Protein AF-A0A935T7J0-F1 (afdb_monomer_lite)

Secondary structure (DSSP, 8-state):
-----EEESGGGTTHHHHHHHTT--HHHHHHHHT--GGGGGSTT-EEEHHHHHHHHHHHHHHHHHHHHHHHHHHHHHHHHHHHHHHHHHHHH----HHHHHHHTT-SSHHHHHHHHHHHHSS-HHHHHTT-

Organism: NCBI:txid2954384

Radius of gyration: 25.3 Å; chains: 1; bounding box: 66×33×47 Å

Structure (mmCIF, N/CA/C/O backbone):
data_AF-A0A935T7J0-F1
#
_entry.id   AF-A0A935T7J0-F1
#
loop_
_atom_site.group_PDB
_atom_site.id
_atom_site.type_symbol
_atom_site.label_atom_id
_atom_site.label_alt_id
_atom_site.label_comp_id
_atom_site.label_asym_id
_atom_site.label_entity_id
_atom_site.label_seq_id
_atom_site.pdbx_PDB_ins_code
_atom_site.Cartn_x
_atom_site.Cartn_y
_atom_site.Cartn_z
_atom_site.occupancy
_atom_site.B_iso_or_equiv
_atom_site.auth_seq_id
_atom_site.auth_comp_id
_atom_site.auth_asym_id
_atom_site.auth_atom_id
_atom_site.pdbx_PDB_model_num
ATOM 1 N N . MET A 1 1 ? -30.021 12.434 15.439 1.00 45.81 1 MET A N 1
ATOM 2 C CA . MET A 1 1 ? -31.262 11.657 15.623 1.00 45.81 1 MET A CA 1
ATOM 3 C C . MET A 1 1 ? -30.853 10.198 15.688 1.00 45.81 1 MET A C 1
ATOM 5 O O . MET A 1 1 ? -30.415 9.662 14.680 1.00 45.81 1 MET A O 1
ATOM 9 N N . SER A 1 2 ? -30.832 9.629 16.892 1.00 53.25 2 SER A N 1
ATOM 10 C CA . SER A 1 2 ? -30.454 8.235 17.129 1.00 53.25 2 SER A CA 1
ATOM 11 C C . SER A 1 2 ? -31.446 7.307 16.451 1.00 53.25 2 SER A C 1
ATOM 13 O O . SER A 1 2 ? -32.641 7.454 16.688 1.00 53.25 2 SER A O 1
ATOM 15 N N . LEU A 1 3 ? -30.986 6.385 15.603 1.00 53.34 3 LEU A N 1
ATOM 16 C CA . LEU A 1 3 ? -31.856 5.337 15.070 1.00 53.34 3 LEU A CA 1
ATOM 17 C C . LEU A 1 3 ? -32.119 4.338 16.210 1.00 53.34 3 LEU A C 1
ATOM 19 O O . LEU A 1 3 ? -31.172 3.686 16.655 1.00 53.34 3 LEU A O 1
ATOM 23 N N . PRO A 1 4 ? -33.354 4.216 16.728 1.00 64.19 4 PRO A N 1
ATOM 24 C CA . PRO A 1 4 ? -33.648 3.225 17.749 1.00 64.19 4 PRO A CA 1
ATOM 25 C C . PRO A 1 4 ? -33.625 1.831 17.114 1.00 64.19 4 PRO A C 1
ATOM 27 O O . PRO A 1 4 ? -34.277 1.588 16.100 1.00 64.19 4 PRO A O 1
ATOM 30 N N . GLY A 1 5 ? -32.874 0.903 17.704 1.00 85.06 5 GLY A N 1
ATOM 31 C CA . GLY A 1 5 ? -32.871 -0.487 17.261 1.00 85.06 5 GLY A CA 1
ATOM 32 C C . GLY A 1 5 ? -31.567 -1.218 17.540 1.00 85.06 5 GLY A C 1
ATOM 33 O O . GLY A 1 5 ? -30.496 -0.619 17.652 1.00 85.06 5 GLY A O 1
ATOM 34 N N . ASN A 1 6 ? -31.671 -2.542 17.623 1.00 90.44 6 ASN A N 1
ATOM 35 C CA . ASN A 1 6 ? -30.520 -3.422 17.746 1.00 90.44 6 ASN A CA 1
ATOM 36 C C . ASN A 1 6 ? -30.427 -4.353 16.537 1.00 90.44 6 ASN A C 1
ATOM 38 O O . ASN A 1 6 ? -31.443 -4.882 16.078 1.00 90.44 6 ASN A O 1
ATOM 42 N N . VAL A 1 7 ? -29.205 -4.602 16.080 1.00 90.56 7 VAL A N 1
ATOM 43 C CA . VAL A 1 7 ? -28.883 -5.529 14.992 1.00 90.56 7 VAL A CA 1
ATOM 44 C C . VAL A 1 7 ? -28.287 -6.796 15.595 1.00 90.56 7 VAL A C 1
ATOM 46 O O . VAL A 1 7 ? -27.510 -6.732 16.547 1.00 90.56 7 VAL A O 1
ATOM 49 N N . ARG A 1 8 ? -28.672 -7.957 15.063 1.00 93.06 8 ARG A N 1
ATOM 50 C CA . ARG A 1 8 ? -28.059 -9.242 15.419 1.00 93.06 8 ARG A CA 1
ATOM 51 C C . ARG A 1 8 ? -26.610 -9.274 14.929 1.00 93.06 8 ARG A C 1
ATOM 53 O O . ARG A 1 8 ? -26.327 -8.742 13.861 1.00 93.06 8 ARG A O 1
ATOM 60 N N . ILE A 1 9 ? -25.708 -9.902 15.673 1.00 90.06 9 ILE A N 1
ATOM 61 C CA . ILE A 1 9 ? -24.288 -9.940 15.311 1.00 90.06 9 ILE A CA 1
ATOM 62 C C . ILE A 1 9 ? -23.991 -10.867 14.139 1.00 90.06 9 ILE A C 1
ATOM 64 O O . ILE A 1 9 ? -23.073 -10.568 13.388 1.00 90.06 9 ILE A O 1
ATOM 68 N N . GLY A 1 10 ? -24.752 -11.946 13.936 1.00 88.38 10 GLY A N 1
ATOM 69 C CA . GLY A 1 10 ? -24.496 -12.936 12.879 1.00 88.38 10 GLY A CA 1
ATOM 70 C C . GLY A 1 10 ? -24.069 -12.343 11.520 1.00 88.38 10 GLY A C 1
ATOM 71 O O . GLY A 1 10 ? -23.021 -12.731 11.012 1.00 88.38 10 GLY A O 1
ATOM 72 N N . PRO A 1 11 ? -24.793 -11.354 10.958 1.00 86.62 11 PRO A N 1
ATOM 73 C CA . PRO A 1 11 ? -24.411 -10.671 9.715 1.00 86.62 11 PRO A CA 1
ATOM 74 C C . PRO A 1 11 ? -23.073 -9.909 9.730 1.00 86.62 11 PRO A C 1
ATOM 76 O O . PRO A 1 11 ? -22.520 -9.639 8.670 1.00 86.62 11 PRO A O 1
ATOM 79 N N . ILE A 1 12 ? -22.561 -9.529 10.902 1.00 85.75 12 ILE A N 1
ATOM 80 C CA . ILE A 1 12 ? -21.334 -8.736 11.085 1.00 85.75 12 ILE A CA 1
ATOM 81 C C . ILE A 1 12 ? -20.231 -9.486 11.849 1.00 85.75 12 ILE A C 1
ATOM 83 O O . ILE A 1 12 ? -19.219 -8.886 12.206 1.00 85.75 12 ILE A O 1
ATOM 87 N N . LEU A 1 13 ? -20.385 -10.793 12.082 1.00 87.50 13 LEU A N 1
ATOM 88 C CA . LEU A 1 13 ? -19.455 -11.607 12.876 1.00 87.50 13 LEU A CA 1
ATOM 89 C C . LEU A 1 13 ? -18.015 -11.590 12.323 1.00 87.50 13 LEU A C 1
ATOM 91 O O . LEU A 1 13 ? -17.055 -11.706 13.076 1.00 87.50 13 LEU A O 1
ATOM 95 N N . ALA A 1 14 ? -17.862 -11.390 11.011 1.00 84.19 14 ALA A N 1
ATOM 96 C CA . ALA A 1 14 ? -16.566 -11.331 10.337 1.00 84.19 14 ALA A CA 1
ATOM 97 C C . ALA A 1 14 ? -15.794 -10.014 10.562 1.00 84.19 14 ALA A C 1
ATOM 99 O O . ALA A 1 14 ? -14.594 -9.959 10.298 1.00 84.19 14 ALA A O 1
ATOM 100 N N . ILE A 1 15 ? -16.441 -8.948 11.055 1.00 84.81 15 ILE A N 1
ATOM 101 C CA . ILE A 1 15 ? -15.810 -7.626 11.206 1.00 84.81 15 ILE A CA 1
ATOM 102 C C . ILE A 1 15 ? -14.512 -7.655 12.037 1.00 84.81 15 ILE A C 1
ATOM 104 O O . ILE A 1 15 ? -13.540 -7.047 11.592 1.00 84.81 15 ILE A O 1
ATOM 108 N N . PRO A 1 16 ? -14.416 -8.332 13.199 1.00 85.75 16 PRO A N 1
ATOM 109 C CA . PRO A 1 16 ? -13.146 -8.409 13.926 1.00 85.75 16 PRO A CA 1
ATOM 110 C C . PRO A 1 16 ? -11.988 -9.026 13.120 1.00 85.75 16 PRO A C 1
ATOM 112 O O . PRO A 1 16 ? -10.853 -8.553 13.229 1.00 85.75 16 PRO A O 1
ATOM 115 N N . ALA A 1 17 ? -12.252 -10.032 12.283 1.00 81.94 17 ALA A N 1
ATOM 116 C CA . ALA A 1 17 ? -11.234 -10.601 11.399 1.00 81.94 17 ALA A CA 1
ATOM 117 C C . ALA A 1 17 ? -10.818 -9.591 10.319 1.00 81.94 17 ALA A C 1
ATOM 119 O O . ALA A 1 17 ? -9.634 -9.290 10.192 1.00 81.94 17 ALA A O 1
ATOM 120 N N . LEU A 1 18 ? -11.788 -8.962 9.648 1.00 80.19 18 LEU A N 1
ATOM 121 C CA . LEU A 1 18 ? -11.538 -7.949 8.614 1.00 80.19 18 LEU A CA 1
ATOM 122 C C . LEU A 1 18 ? -10.781 -6.727 9.152 1.00 80.19 18 LEU A C 1
ATOM 124 O O . LEU A 1 18 ? -9.885 -6.200 8.490 1.00 80.19 18 LEU A O 1
ATOM 128 N N . LEU A 1 19 ? -11.096 -6.295 10.377 1.00 81.75 19 LEU A N 1
ATOM 129 C CA . LEU A 1 19 ? -10.343 -5.265 11.088 1.00 81.75 19 LEU A CA 1
ATOM 130 C C . LEU A 1 19 ? -8.888 -5.703 11.266 1.00 81.75 19 LEU A C 1
ATOM 132 O O . LEU A 1 19 ? -7.995 -4.929 10.936 1.00 81.75 19 LEU A O 1
ATOM 136 N N . SER A 1 20 ? -8.648 -6.936 11.717 1.00 83.44 20 SER A N 1
ATOM 137 C CA . SER A 1 20 ? -7.300 -7.473 11.949 1.00 83.44 20 SER A CA 1
ATOM 138 C C . SER A 1 20 ? -6.491 -7.653 10.663 1.00 83.44 20 SER A C 1
ATOM 140 O O . SER A 1 20 ? -5.312 -7.311 10.645 1.00 83.44 20 SER A O 1
ATOM 142 N N . GLU A 1 21 ? -7.108 -8.129 9.581 1.00 76.88 21 GLU A N 1
ATOM 143 C CA . GLU A 1 21 ? -6.496 -8.234 8.245 1.00 76.88 21 GLU A CA 1
ATOM 144 C C . GLU A 1 21 ? -6.139 -6.856 7.693 1.00 76.88 21 GLU A C 1
ATOM 146 O O . GLU A 1 21 ? -5.032 -6.610 7.221 1.00 76.88 21 GLU A O 1
ATOM 151 N N . SER A 1 22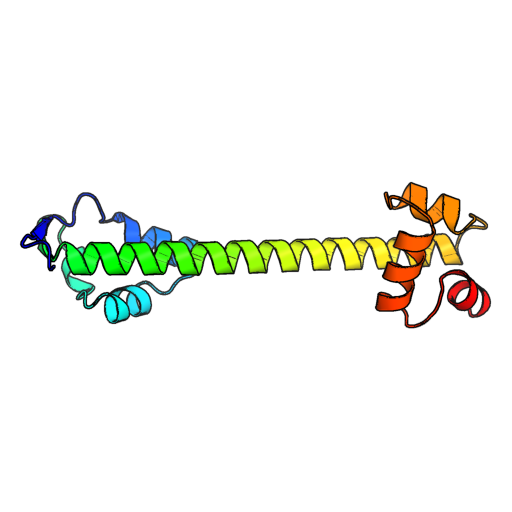 ? -7.040 -5.899 7.897 1.00 69.25 22 SER A N 1
ATOM 152 C CA . SER A 1 22 ? -6.792 -4.486 7.645 1.00 69.25 22 SER A CA 1
ATOM 153 C C . SER A 1 22 ? -5.903 -3.863 8.721 1.00 69.25 22 SER A C 1
ATOM 155 O O . SER A 1 22 ? -5.876 -2.641 8.817 1.00 69.25 22 SER A O 1
ATOM 157 N N . GLY A 1 23 ? -5.245 -4.662 9.577 1.00 76.62 23 GLY A N 1
ATOM 158 C CA . GLY A 1 23 ? -4.359 -4.360 10.711 1.00 76.62 23 GLY A CA 1
ATOM 159 C C . GLY A 1 23 ? -4.876 -3.363 11.762 1.00 76.62 23 GLY A C 1
ATOM 160 O O . GLY A 1 23 ? -4.104 -2.695 12.465 1.00 76.62 23 GLY A O 1
ATOM 161 N N . VAL A 1 24 ? -6.173 -3.110 11.782 1.00 82.62 24 VAL A N 1
ATOM 162 C CA . VAL A 1 24 ? -6.869 -2.349 12.814 1.00 82.62 24 VAL A CA 1
ATOM 163 C C . VAL A 1 24 ? -7.070 -3.281 13.997 1.00 82.62 24 VAL A C 1
ATOM 165 O O . VAL A 1 24 ? -7.605 -4.366 13.835 1.00 82.62 24 VAL A O 1
ATOM 168 N N . SER A 1 25 ? -6.669 -2.871 15.201 1.00 87.44 25 SER A N 1
ATOM 169 C CA . SER A 1 25 ? -6.978 -3.666 16.394 1.00 87.44 25 SER A CA 1
ATOM 170 C C . SER A 1 25 ? -8.499 -3.700 16.598 1.00 87.44 25 SER A C 1
ATOM 172 O O . SER A 1 25 ? -9.089 -2.629 16.800 1.00 87.44 25 SER A O 1
ATOM 174 N N . PRO A 1 26 ? -9.132 -4.889 16.602 1.00 87.56 26 PRO A N 1
ATOM 175 C CA . PRO A 1 26 ? -10.565 -5.007 16.850 1.00 87.56 26 PRO A CA 1
ATOM 176 C C . PRO A 1 26 ? -10.949 -4.449 18.215 1.00 87.56 26 PRO A C 1
ATOM 178 O O . PRO A 1 26 ? -11.911 -3.700 18.321 1.00 87.56 26 PRO A O 1
ATOM 181 N N . GLN A 1 27 ? -10.135 -4.704 19.245 1.00 89.38 27 GLN A N 1
ATOM 182 C CA . GLN A 1 27 ? -10.360 -4.199 20.602 1.00 89.38 27 GLN A CA 1
ATOM 183 C C . GLN A 1 27 ? -10.431 -2.668 20.631 1.00 89.38 27 GLN A C 1
ATOM 185 O O . GLN A 1 27 ? -11.316 -2.100 21.267 1.00 89.38 27 GLN A O 1
ATOM 190 N N . ARG A 1 28 ? -9.536 -1.983 19.905 1.00 87.75 28 ARG A N 1
ATOM 191 C CA . ARG A 1 28 ? -9.567 -0.516 19.802 1.00 87.75 28 ARG A CA 1
ATOM 192 C C . ARG A 1 28 ? -10.779 -0.012 19.025 1.00 87.75 28 ARG A C 1
ATOM 194 O O . ARG A 1 28 ? -11.373 0.983 19.433 1.00 87.75 28 ARG A O 1
ATOM 201 N N . ALA A 1 29 ? -11.142 -0.677 17.931 1.00 87.62 29 ALA A N 1
ATOM 202 C CA . ALA A 1 29 ? -12.305 -0.301 17.131 1.00 87.62 29 ALA A CA 1
ATOM 203 C C . ALA A 1 29 ? -13.616 -0.482 17.916 1.00 87.62 29 ALA A C 1
ATOM 205 O O . ALA A 1 29 ? -14.461 0.410 17.913 1.00 87.62 29 ALA A O 1
ATOM 206 N N . PHE A 1 30 ? -13.750 -1.582 18.659 1.00 91.62 30 PHE A N 1
ATOM 207 C CA . PHE A 1 30 ? -14.889 -1.846 19.534 1.00 91.62 30 PHE A CA 1
ATOM 208 C C . PHE A 1 30 ? -14.987 -0.839 20.681 1.00 91.62 30 PHE A C 1
ATOM 210 O O . PHE A 1 30 ? -16.053 -0.262 20.882 1.00 91.62 30 PHE A O 1
ATOM 217 N N . ALA A 1 31 ? -13.875 -0.530 21.358 1.00 89.81 31 ALA A N 1
ATOM 218 C CA . ALA A 1 31 ? -13.849 0.488 22.409 1.00 89.81 31 ALA A CA 1
ATOM 219 C C . ALA A 1 31 ? -14.293 1.872 21.896 1.00 89.81 31 ALA A C 1
ATOM 221 O O . ALA A 1 31 ? -15.073 2.554 22.553 1.00 89.81 31 ALA A O 1
ATOM 222 N N . GLN A 1 32 ? -13.854 2.270 20.697 1.00 87.31 32 GLN A N 1
ATOM 223 C CA . GLN A 1 32 ? -14.268 3.530 20.064 1.00 87.31 32 GLN A CA 1
ATOM 224 C C . GLN A 1 32 ? -15.729 3.522 19.594 1.00 87.31 32 GLN A C 1
ATOM 226 O O . GLN A 1 32 ? -16.386 4.562 19.594 1.00 87.31 32 GLN A O 1
ATOM 231 N N . ALA A 1 33 ? -16.250 2.361 19.195 1.00 88.56 33 ALA A N 1
ATOM 232 C CA . ALA A 1 33 ? -17.648 2.196 18.814 1.00 88.56 33 ALA A CA 1
ATOM 233 C C . ALA A 1 33 ? -18.596 2.086 20.027 1.00 88.56 33 ALA A C 1
ATOM 235 O O . ALA A 1 33 ? -19.812 2.254 19.866 1.00 88.56 33 ALA A O 1
ATOM 236 N N . GLY A 1 34 ? -18.053 1.844 21.227 1.00 90.56 34 GLY A N 1
ATOM 237 C CA . GLY A 1 34 ? -18.816 1.541 22.438 1.00 90.56 34 GLY A CA 1
ATOM 238 C C . GLY A 1 34 ? -19.437 0.143 22.396 1.00 90.56 34 GLY A C 1
ATOM 239 O O . GLY A 1 34 ? -20.565 -0.036 22.844 1.00 90.56 34 GLY A O 1
ATOM 240 N N . ILE A 1 35 ? -18.742 -0.822 21.789 1.00 91.50 35 ILE A N 1
ATOM 241 C CA . ILE A 1 35 ? -19.185 -2.213 21.660 1.00 91.50 35 ILE A CA 1
ATOM 242 C C . ILE A 1 35 ? -18.359 -3.081 22.606 1.00 91.50 35 ILE A C 1
ATOM 244 O O . ILE A 1 35 ? -17.132 -3.013 22.589 1.00 91.50 35 ILE A O 1
ATOM 248 N N . ASP A 1 36 ? -19.023 -3.915 23.405 1.00 92.00 36 ASP A N 1
ATOM 249 C CA . ASP A 1 36 ? -18.346 -4.973 24.154 1.00 92.00 36 ASP A CA 1
ATOM 250 C C . ASP A 1 36 ? -17.941 -6.099 23.178 1.00 92.00 36 ASP A C 1
ATOM 252 O O . ASP A 1 36 ? -18.820 -6.679 22.531 1.00 92.00 36 ASP A O 1
ATOM 256 N N . PRO A 1 37 ? -16.639 -6.427 23.044 1.00 89.12 37 PRO A N 1
ATOM 257 C CA . PRO A 1 37 ? -16.175 -7.498 22.165 1.00 89.12 37 PRO A CA 1
ATOM 258 C C . PRO A 1 37 ? -16.827 -8.856 22.452 1.00 89.12 37 PRO A C 1
ATOM 260 O O . PRO A 1 37 ? -17.021 -9.625 21.515 1.00 89.12 37 PRO A O 1
ATOM 263 N N . ARG A 1 38 ? -17.220 -9.131 23.707 1.00 90.81 38 ARG A N 1
ATOM 264 C CA . ARG A 1 38 ? -17.880 -10.390 24.108 1.00 90.81 38 ARG A CA 1
ATOM 265 C C . ARG A 1 38 ? -19.229 -10.596 23.436 1.00 90.81 38 ARG A C 1
ATOM 267 O O . ARG A 1 38 ? -19.726 -11.715 23.346 1.00 90.81 38 ARG A O 1
ATOM 274 N N . LEU A 1 39 ? -19.834 -9.527 22.916 1.00 89.94 39 LEU A N 1
ATOM 275 C CA . LEU A 1 39 ? -21.051 -9.658 22.129 1.00 89.94 39 LEU A CA 1
ATOM 276 C C . LEU A 1 39 ? -20.790 -10.510 20.874 1.00 89.94 39 LEU A C 1
ATOM 278 O O . LEU A 1 39 ? -21.686 -11.234 20.458 1.00 89.94 39 LEU A O 1
ATOM 282 N N . PHE A 1 40 ? -19.573 -10.522 20.321 1.00 89.81 40 PHE A N 1
ATOM 283 C CA . PHE A 1 40 ? -19.231 -11.338 19.151 1.00 89.81 40 PHE A CA 1
ATOM 284 C C . PHE A 1 40 ? -19.036 -12.833 19.444 1.00 89.81 40 PHE A C 1
ATOM 286 O O . PHE A 1 40 ? -18.938 -13.608 18.498 1.00 89.81 40 PHE A O 1
ATOM 293 N N . ASP A 1 41 ? -19.058 -13.262 20.708 1.00 90.00 41 ASP A N 1
ATOM 294 C CA . ASP A 1 41 ? -18.904 -14.678 21.076 1.00 90.00 41 ASP A CA 1
ATOM 295 C C . ASP A 1 41 ? -20.156 -15.513 20.749 1.00 90.00 41 ASP A C 1
ATOM 297 O O . ASP A 1 41 ? -20.093 -16.739 20.668 1.00 90.00 41 ASP A O 1
ATOM 301 N N . ASN A 1 42 ? -21.304 -14.858 20.540 1.00 92.06 42 ASN A N 1
ATOM 302 C CA . ASN A 1 42 ? -22.548 -15.503 20.137 1.00 92.06 42 ASN A CA 1
ATOM 303 C C . ASN A 1 42 ? -23.206 -14.718 18.984 1.00 92.06 42 ASN A C 1
ATOM 305 O O . ASN A 1 42 ? -23.553 -13.548 19.162 1.00 92.06 42 ASN A O 1
ATOM 309 N N . PRO A 1 43 ? -23.439 -15.337 17.812 1.00 89.38 43 PRO A N 1
ATOM 310 C CA . PRO A 1 43 ? -24.040 -14.665 16.660 1.00 89.38 43 PRO A CA 1
ATOM 311 C C . PRO A 1 43 ? -25.469 -14.156 16.903 1.00 89.38 43 PRO A C 1
ATOM 313 O O . PRO A 1 43 ? -25.921 -13.286 16.158 1.00 89.38 43 PRO A O 1
ATOM 316 N N . ASP A 1 44 ? -26.177 -14.647 17.921 1.00 92.62 44 ASP A N 1
ATOM 317 C CA . ASP A 1 44 ? -27.528 -14.192 18.269 1.00 92.62 44 ASP A CA 1
ATOM 318 C C . ASP A 1 44 ? -27.556 -12.986 19.213 1.00 92.62 44 ASP A C 1
ATOM 320 O O . ASP A 1 44 ? -28.608 -12.357 19.381 1.00 92.62 44 ASP A O 1
ATOM 324 N N . ASN A 1 45 ? -26.398 -12.592 19.754 1.00 93.56 45 ASN A N 1
ATOM 325 C CA . ASN A 1 45 ? -26.268 -11.347 20.498 1.00 93.56 45 ASN A CA 1
ATOM 326 C C . ASN A 1 45 ? -26.647 -10.147 19.628 1.00 93.56 45 ASN A C 1
ATOM 328 O O . ASN A 1 45 ? -26.542 -10.151 18.395 1.00 93.56 45 ASN A O 1
ATOM 332 N N . ARG A 1 46 ? -27.099 -9.087 20.296 1.00 92.44 46 ARG A N 1
ATOM 333 C CA . ARG A 1 46 ? -27.600 -7.878 19.653 1.00 92.44 46 ARG A CA 1
ATOM 334 C C . ARG A 1 46 ? -26.799 -6.657 20.078 1.00 92.44 46 ARG A C 1
ATOM 336 O O . ARG A 1 46 ? -26.486 -6.492 21.252 1.00 92.44 46 ARG A O 1
ATOM 343 N N . VAL A 1 47 ? -26.507 -5.795 19.110 1.00 91.81 47 VAL A N 1
ATOM 344 C CA . VAL A 1 47 ? -25.761 -4.545 19.292 1.00 91.81 47 VAL A CA 1
ATOM 345 C C . VAL A 1 47 ? -26.586 -3.348 18.829 1.00 91.81 47 VAL A C 1
ATOM 347 O O . VAL A 1 47 ? -27.313 -3.470 17.838 1.00 91.81 47 VAL A O 1
ATOM 350 N N . PRO A 1 48 ? -26.461 -2.180 19.480 1.00 92.19 48 PRO A N 1
ATOM 351 C CA . PRO A 1 48 ? -27.118 -0.964 19.019 1.00 92.19 48 PRO A CA 1
ATOM 352 C C . PRO A 1 48 ? -26.692 -0.608 17.594 1.00 92.19 48 PRO A C 1
ATOM 354 O O . PRO A 1 48 ? -25.499 -0.606 17.278 1.00 92.19 48 PRO A O 1
ATOM 357 N N . ILE A 1 49 ? -27.655 -0.253 16.741 1.00 89.19 49 ILE A N 1
ATOM 358 C CA . ILE A 1 49 ? -27.391 0.103 15.337 1.00 89.19 49 ILE A CA 1
ATOM 359 C C . ILE A 1 49 ? -26.394 1.263 15.206 1.00 89.19 49 ILE A C 1
ATOM 361 O O . ILE A 1 49 ? -25.559 1.278 14.306 1.00 89.19 49 ILE A O 1
ATOM 365 N N . GLU A 1 50 ? -26.408 2.206 16.148 1.00 88.69 50 GLU A N 1
ATOM 366 C CA . GLU A 1 50 ? -25.445 3.306 16.171 1.00 88.69 50 GLU A CA 1
ATOM 367 C C . GLU A 1 50 ? -24.017 2.847 16.432 1.00 88.69 50 GLU A C 1
ATOM 369 O O . GLU A 1 50 ? -23.072 3.389 15.863 1.00 88.69 50 GLU A O 1
ATOM 374 N N . ALA A 1 51 ? -23.856 1.859 17.313 1.00 88.00 51 ALA A N 1
ATOM 375 C CA . ALA A 1 51 ? -22.554 1.310 17.636 1.00 88.00 51 ALA A CA 1
ATOM 376 C C . ALA A 1 51 ? -21.983 0.600 16.403 1.00 88.00 51 ALA A C 1
ATOM 378 O O . ALA A 1 51 ? -20.823 0.808 16.054 1.00 88.00 51 ALA A O 1
ATOM 379 N N . VAL A 1 52 ? -22.831 -0.128 15.669 1.00 88.38 52 VAL A N 1
ATOM 380 C CA . VAL A 1 52 ? -22.488 -0.715 14.366 1.00 88.38 52 VAL A CA 1
ATOM 381 C C . VAL A 1 52 ? -22.094 0.366 13.354 1.00 88.38 52 VAL A C 1
ATOM 383 O O . VAL A 1 52 ? -21.056 0.245 12.707 1.00 88.38 52 VAL A O 1
ATOM 386 N N . GLY A 1 53 ? -22.852 1.462 13.257 1.00 87.00 53 GLY A N 1
ATOM 387 C CA . GLY A 1 53 ? -22.512 2.593 12.387 1.00 87.00 53 GLY A CA 1
ATOM 388 C C . GLY A 1 53 ? -21.150 3.218 12.716 1.00 87.00 53 GLY A C 1
ATOM 389 O O . GLY A 1 53 ? -20.339 3.455 11.819 1.00 87.00 53 GLY A O 1
ATOM 390 N N . ARG A 1 54 ? -20.849 3.418 14.007 1.00 88.06 54 ARG A N 1
ATOM 391 C CA . ARG A 1 54 ? -19.531 3.894 14.464 1.00 88.06 54 ARG A CA 1
ATOM 392 C C . ARG A 1 54 ? -18.415 2.910 14.111 1.00 88.06 54 ARG A C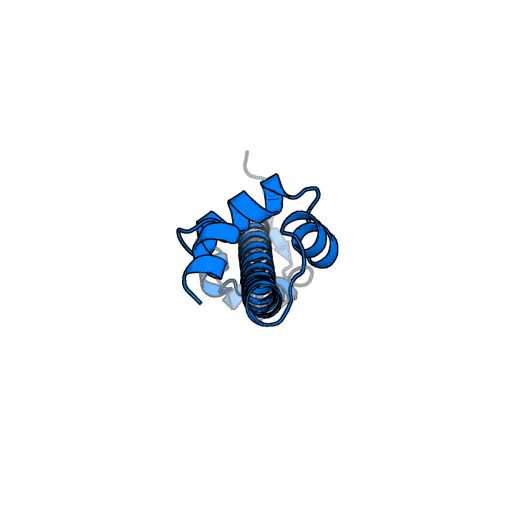 1
ATOM 394 O O . ARG A 1 54 ? -17.356 3.339 13.657 1.00 88.06 54 ARG A O 1
ATOM 401 N N . LEU A 1 55 ? -18.655 1.608 14.269 1.00 86.56 55 LEU A N 1
ATOM 402 C CA . LEU A 1 55 ? -17.695 0.557 13.925 1.00 86.56 55 LEU A CA 1
ATOM 403 C C . LEU A 1 55 ? -17.335 0.576 12.429 1.00 86.56 55 LEU A C 1
ATOM 405 O O . LEU A 1 55 ? -16.153 0.530 12.083 1.00 86.56 55 LEU A O 1
ATOM 409 N N . PHE A 1 56 ? -18.329 0.721 11.547 1.00 84.19 56 PHE A N 1
ATOM 410 C CA . PHE A 1 56 ? -18.103 0.838 10.102 1.00 84.19 56 PHE A CA 1
ATOM 411 C C . PHE A 1 56 ? -17.329 2.109 9.723 1.00 84.19 56 PHE A C 1
ATOM 413 O O . PHE A 1 56 ? -16.389 2.035 8.931 1.00 84.19 56 PHE A O 1
ATOM 420 N N . ALA A 1 57 ? -17.644 3.255 10.336 1.00 83.56 57 ALA A N 1
ATOM 421 C CA . ALA A 1 57 ? -16.924 4.507 10.087 1.00 83.56 57 ALA A CA 1
ATOM 422 C C . ALA A 1 57 ? -15.43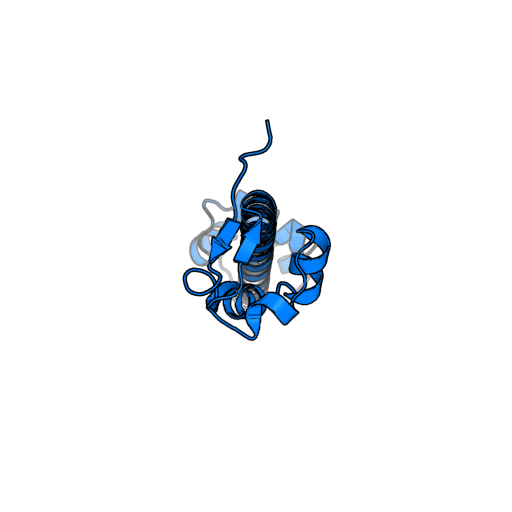0 4.425 10.476 1.00 83.56 57 ALA A C 1
ATOM 424 O O . ALA A 1 57 ? -14.562 4.993 9.805 1.00 83.56 57 ALA A O 1
ATOM 425 N N . ILE A 1 58 ? -15.105 3.686 11.544 1.00 77.69 58 ILE A N 1
ATOM 426 C CA . ILE A 1 58 ? -13.718 3.437 11.969 1.00 77.69 58 ILE A CA 1
ATOM 427 C C . ILE A 1 58 ? -12.983 2.547 10.957 1.00 77.69 58 ILE A C 1
ATOM 429 O O . ILE A 1 58 ? -11.818 2.819 10.637 1.00 77.69 58 ILE A O 1
ATOM 433 N N . HIS A 1 59 ? -13.650 1.510 10.442 1.00 78.19 59 HIS A N 1
ATOM 434 C CA . HIS A 1 59 ? -13.097 0.609 9.432 1.00 78.19 59 HIS A CA 1
ATOM 435 C C . HIS A 1 59 ? -12.749 1.364 8.142 1.00 78.19 59 HIS A C 1
ATOM 437 O O . HIS A 1 59 ? -11.615 1.280 7.673 1.00 78.19 59 HIS A O 1
ATOM 443 N N 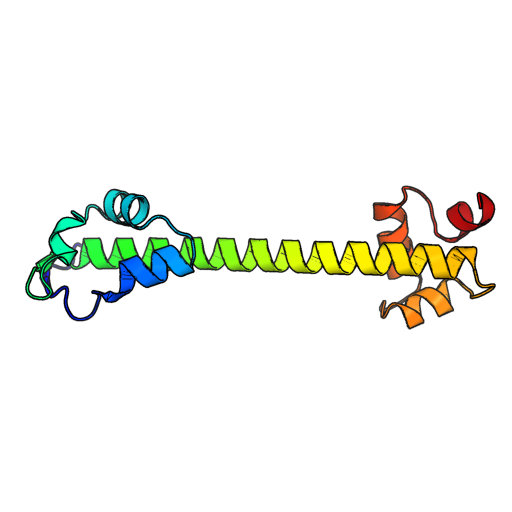. GLU A 1 60 ? -13.668 2.182 7.622 1.00 74.44 60 GLU A N 1
ATOM 444 C CA . GLU A 1 60 ? -13.461 2.949 6.387 1.00 74.44 60 GLU A CA 1
ATOM 445 C C . GLU A 1 60 ? -12.281 3.926 6.499 1.00 74.44 60 GLU A C 1
ATOM 447 O O . GLU A 1 60 ? -11.353 3.899 5.685 1.00 74.44 60 GLU A O 1
ATOM 452 N N . ARG A 1 61 ? -12.249 4.750 7.556 1.00 74.56 61 ARG A N 1
ATOM 453 C CA . ARG A 1 61 ? -11.169 5.727 7.776 1.00 74.56 61 ARG A CA 1
ATOM 454 C C . ARG A 1 61 ? -9.810 5.052 7.951 1.00 74.56 61 ARG A C 1
ATOM 456 O O . ARG A 1 61 ? -8.794 5.570 7.479 1.00 74.56 61 ARG A O 1
ATOM 463 N N . THR A 1 62 ? -9.766 3.920 8.648 1.00 69.50 62 THR A N 1
ATOM 464 C CA . THR A 1 62 ? -8.501 3.239 8.936 1.00 69.50 62 THR A CA 1
ATOM 465 C C . THR A 1 62 ? -7.982 2.467 7.731 1.00 69.50 62 THR A C 1
ATOM 467 O O . THR A 1 62 ? -6.784 2.552 7.454 1.00 69.50 62 THR A O 1
ATOM 470 N N . LEU A 1 63 ? -8.863 1.792 6.987 1.00 65.12 63 LEU A N 1
ATOM 471 C CA . LEU A 1 63 ? -8.534 1.126 5.729 1.00 65.12 63 LEU A CA 1
ATOM 472 C C . LEU A 1 63 ? -8.032 2.142 4.700 1.00 65.12 63 LEU A C 1
ATOM 474 O O . LEU A 1 63 ? -6.958 1.955 4.137 1.00 65.12 63 LEU A O 1
ATOM 478 N N . ARG A 1 64 ? -8.724 3.279 4.542 1.00 73.38 64 ARG A N 1
ATOM 479 C CA . ARG A 1 64 ? -8.291 4.370 3.653 1.00 73.38 64 ARG A CA 1
ATOM 480 C C . ARG A 1 64 ? -6.898 4.879 4.007 1.00 73.38 64 ARG A C 1
ATOM 482 O O . ARG A 1 64 ? -6.034 4.968 3.142 1.00 73.38 64 ARG A O 1
ATOM 489 N N . ARG A 1 65 ? -6.641 5.142 5.292 1.00 74.56 65 ARG A N 1
ATOM 490 C CA . ARG A 1 65 ? -5.317 5.573 5.769 1.00 74.56 65 ARG A CA 1
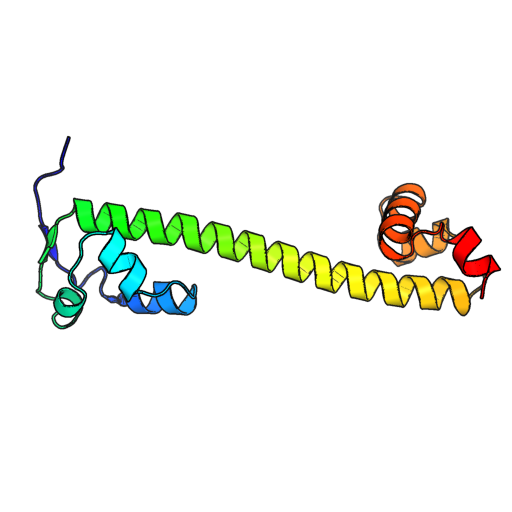ATOM 491 C C . ARG A 1 65 ? -4.239 4.515 5.514 1.00 74.56 65 ARG A C 1
ATOM 493 O O . ARG A 1 65 ? -3.0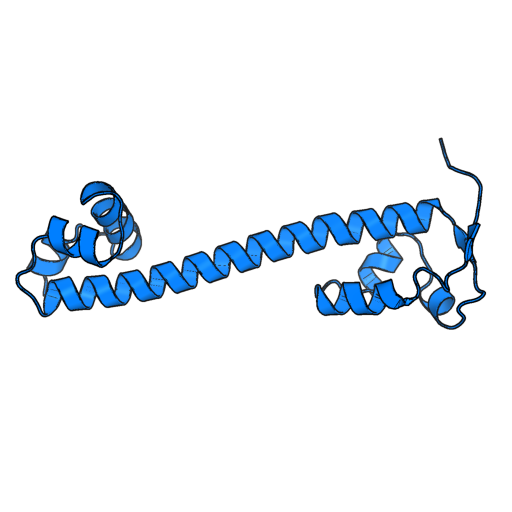95 4.870 5.238 1.00 74.56 65 ARG A O 1
ATOM 500 N N . ARG A 1 66 ? -4.573 3.228 5.637 1.00 67.56 66 ARG A N 1
ATOM 501 C CA . ARG A 1 66 ? -3.644 2.127 5.363 1.00 67.56 66 ARG A CA 1
ATOM 502 C C . ARG A 1 66 ? -3.321 2.002 3.887 1.00 67.56 66 ARG A C 1
ATOM 504 O O . ARG A 1 66 ? -2.145 1.998 3.560 1.00 67.56 66 ARG A O 1
ATOM 511 N N . LEU A 1 67 ? -4.334 2.014 3.026 1.00 71.31 67 LEU A N 1
ATOM 512 C CA . LEU A 1 67 ? -4.162 2.011 1.576 1.00 71.31 67 LEU A CA 1
ATOM 513 C C . LEU A 1 67 ? -3.337 3.218 1.115 1.00 71.31 67 LEU A C 1
ATOM 515 O O . LEU A 1 67 ? -2.446 3.081 0.285 1.00 71.31 67 LEU A O 1
ATOM 519 N N . GLU A 1 68 ? -3.559 4.399 1.698 1.00 75.12 68 GLU A N 1
ATOM 520 C CA . GLU A 1 68 ? -2.730 5.580 1.433 1.00 75.12 68 GLU A CA 1
ATOM 521 C C . GLU A 1 68 ? -1.279 5.395 1.905 1.00 75.12 68 GLU A C 1
ATOM 523 O O . GLU A 1 68 ? -0.351 5.806 1.206 1.00 75.12 68 GLU A O 1
ATOM 528 N N . LYS A 1 69 ? -1.058 4.775 3.071 1.00 74.88 69 LYS A N 1
ATOM 529 C CA . LYS A 1 69 ? 0.287 4.488 3.592 1.00 74.88 69 LYS A CA 1
ATOM 530 C C . LYS A 1 69 ? 1.009 3.434 2.751 1.00 74.88 69 LYS A C 1
ATOM 532 O O . LYS A 1 69 ? 2.164 3.635 2.407 1.00 74.88 69 LYS A O 1
ATOM 537 N N . GLU A 1 70 ? 0.344 2.345 2.393 1.00 73.31 70 GLU A N 1
ATOM 538 C CA . GLU A 1 70 ? 0.899 1.280 1.555 1.00 73.31 70 GLU A CA 1
ATOM 539 C C . GLU A 1 70 ? 1.182 1.774 0.140 1.00 73.31 70 GLU A C 1
ATOM 541 O O . GLU A 1 70 ? 2.260 1.514 -0.386 1.00 73.31 70 GLU A O 1
ATOM 546 N N . ARG A 1 71 ? 0.295 2.593 -0.440 1.00 79.19 71 ARG A N 1
ATOM 547 C CA . ARG A 1 71 ? 0.559 3.285 -1.708 1.00 79.19 71 ARG A CA 1
ATOM 548 C C . ARG A 1 71 ? 1.793 4.186 -1.617 1.00 79.19 71 ARG A C 1
ATOM 550 O O . ARG A 1 71 ? 2.595 4.198 -2.546 1.00 79.19 71 ARG A O 1
ATOM 557 N N . LYS A 1 72 ? 1.968 4.925 -0.512 1.00 78.75 72 LYS A N 1
ATOM 558 C CA . LYS A 1 72 ? 3.178 5.732 -0.264 1.00 78.75 72 LYS A CA 1
ATOM 559 C C . LYS A 1 72 ? 4.430 4.862 -0.123 1.00 78.75 72 LYS A C 1
ATOM 561 O O . LYS A 1 72 ? 5.441 5.200 -0.724 1.00 78.75 72 LYS A O 1
ATOM 566 N N . ASN A 1 73 ? 4.353 3.742 0.595 1.00 82.50 73 ASN A N 1
ATOM 567 C CA . ASN A 1 73 ? 5.464 2.798 0.744 1.00 82.50 73 ASN A CA 1
ATOM 568 C C . ASN A 1 73 ? 5.848 2.156 -0.597 1.00 82.50 73 ASN A C 1
ATOM 570 O O . ASN A 1 73 ? 7.026 2.079 -0.919 1.00 82.50 73 ASN A O 1
ATOM 574 N N . LEU A 1 74 ? 4.872 1.747 -1.412 1.00 75.50 74 LEU A N 1
ATOM 575 C CA . LEU A 1 74 ? 5.127 1.220 -2.752 1.00 75.50 74 LEU A CA 1
ATOM 576 C C . LEU A 1 74 ? 5.782 2.281 -3.639 1.00 75.50 74 LEU A C 1
ATOM 578 O O . LEU A 1 74 ? 6.761 1.993 -4.319 1.00 75.50 74 LEU A O 1
ATOM 582 N N . GLN A 1 75 ? 5.280 3.519 -3.606 1.00 80.88 75 GLN A N 1
ATOM 583 C CA . GLN A 1 75 ? 5.898 4.623 -4.337 1.00 80.88 75 GLN A CA 1
ATOM 584 C C . GLN A 1 75 ? 7.334 4.876 -3.866 1.00 80.88 75 GLN A C 1
ATOM 586 O O . GLN A 1 75 ? 8.194 5.167 -4.692 1.00 80.88 75 GLN A O 1
ATOM 591 N N . GLN A 1 76 ? 7.603 4.753 -2.564 1.00 82.06 76 GLN A N 1
ATOM 592 C CA . GLN A 1 76 ? 8.945 4.870 -2.007 1.00 82.06 76 GLN A CA 1
ATOM 593 C C . GLN A 1 76 ? 9.866 3.755 -2.519 1.00 82.06 76 GLN A C 1
ATOM 595 O O . GLN A 1 76 ? 10.914 4.075 -3.064 1.00 82.06 76 GLN A O 1
ATOM 600 N N . LEU A 1 77 ? 9.447 2.489 -2.455 1.00 83.19 77 LEU A N 1
ATOM 601 C CA . LEU A 1 77 ? 10.221 1.354 -2.978 1.00 83.19 77 LEU A CA 1
ATOM 602 C C . LEU A 1 77 ? 10.498 1.490 -4.483 1.00 83.19 77 LEU A C 1
ATOM 604 O O . LEU A 1 77 ? 11.609 1.251 -4.947 1.00 83.19 77 LEU A O 1
ATOM 608 N N . VAL A 1 78 ? 9.501 1.929 -5.259 1.00 87.38 78 VAL A N 1
ATOM 609 C CA . VAL A 1 78 ? 9.675 2.215 -6.692 1.00 87.38 78 VAL A CA 1
ATOM 610 C C . VAL A 1 78 ? 10.677 3.349 -6.909 1.00 87.38 78 VAL A C 1
ATOM 612 O O . VAL A 1 78 ? 11.483 3.280 -7.833 1.00 87.38 78 VAL A O 1
ATOM 615 N N . ASN A 1 79 ? 10.637 4.396 -6.084 1.00 87.56 79 ASN A N 1
ATOM 616 C CA . ASN A 1 79 ? 11.575 5.511 -6.178 1.00 87.56 79 ASN A CA 1
ATOM 617 C C . ASN A 1 79 ? 13.003 5.090 -5.808 1.00 87.56 79 ASN A C 1
ATOM 619 O O . ASN A 1 79 ? 13.929 5.495 -6.501 1.00 87.56 79 ASN A O 1
ATOM 623 N N . GLU A 1 80 ? 13.175 4.266 -4.773 1.00 88.06 80 GLU A N 1
ATOM 624 C CA . GLU A 1 80 ? 14.468 3.699 -4.368 1.00 88.06 80 GLU A CA 1
ATOM 625 C C . GLU A 1 80 ? 15.067 2.853 -5.500 1.00 88.06 80 GLU A C 1
ATOM 627 O O . GLU A 1 80 ? 16.174 3.134 -5.955 1.00 88.06 80 GLU A O 1
ATOM 632 N N . ALA A 1 81 ? 14.290 1.928 -6.071 1.00 90.75 81 ALA A N 1
ATOM 633 C CA . ALA A 1 81 ? 14.735 1.119 -7.207 1.00 90.75 81 ALA A CA 1
ATOM 634 C C . ALA A 1 81 ? 15.067 1.966 -8.452 1.00 90.75 81 ALA A C 1
ATOM 636 O O . ALA A 1 81 ? 16.059 1.724 -9.143 1.00 90.75 81 ALA A O 1
ATOM 637 N N . ARG A 1 82 ? 14.256 2.994 -8.752 1.00 92.25 82 ARG A N 1
ATOM 638 C CA . ARG A 1 82 ? 14.549 3.941 -9.843 1.00 92.25 82 ARG A CA 1
ATOM 639 C C . ARG A 1 82 ? 15.820 4.737 -9.581 1.00 92.25 82 ARG A C 1
ATOM 641 O O . ARG A 1 82 ? 16.528 5.046 -10.536 1.00 92.25 82 ARG A O 1
ATOM 648 N N . PHE A 1 83 ? 16.090 5.092 -8.329 1.00 93.88 83 PHE A N 1
ATOM 649 C CA . PHE A 1 83 ? 17.278 5.845 -7.964 1.00 93.88 83 PHE A CA 1
ATOM 650 C C . PHE A 1 83 ? 18.545 5.010 -8.142 1.00 93.88 83 PHE A C 1
ATOM 652 O O . PHE A 1 83 ? 19.469 5.470 -8.810 1.00 93.88 83 PHE A O 1
ATOM 659 N N . GLU A 1 84 ? 18.553 3.770 -7.653 1.00 94.25 84 GLU A N 1
ATOM 660 C CA . GLU A 1 84 ? 19.669 2.838 -7.853 1.00 94.25 84 GLU A CA 1
ATOM 661 C C . GLU A 1 84 ? 19.962 2.624 -9.343 1.00 94.25 84 GLU A C 1
ATOM 663 O O . GLU A 1 84 ? 21.101 2.765 -9.795 1.00 94.25 84 GLU A O 1
ATOM 668 N N . LEU A 1 85 ? 18.921 2.372 -10.144 1.00 94.00 85 LEU A N 1
ATOM 669 C CA . LEU A 1 85 ? 19.080 2.192 -11.585 1.00 94.00 85 LEU A CA 1
ATOM 670 C C . LEU A 1 85 ? 19.572 3.474 -12.274 1.00 94.00 85 LEU A C 1
ATOM 672 O O . LEU A 1 85 ? 20.408 3.415 -13.175 1.00 94.00 85 LEU A O 1
ATOM 676 N N . ALA A 1 86 ? 19.103 4.648 -11.842 1.00 94.50 86 ALA A N 1
ATOM 677 C CA . ALA A 1 86 ? 19.588 5.926 -12.353 1.00 94.50 86 ALA A CA 1
ATOM 678 C C . ALA A 1 86 ? 21.086 6.117 -12.088 1.00 94.50 86 ALA A C 1
ATOM 680 O O . ALA A 1 86 ? 21.803 6.552 -12.986 1.00 94.50 86 ALA A O 1
ATOM 681 N N . GLN A 1 87 ? 21.564 5.780 -10.887 1.00 95.06 87 GLN A N 1
ATOM 682 C CA . GLN A 1 87 ? 22.984 5.850 -10.540 1.00 95.06 87 GLN A CA 1
ATOM 683 C C . GLN A 1 87 ? 23.817 4.912 -11.418 1.00 95.06 87 GLN A C 1
ATOM 685 O O . GLN A 1 87 ? 24.801 5.352 -12.011 1.00 95.06 87 GLN A O 1
ATOM 690 N N . GLN A 1 88 ? 23.377 3.661 -11.585 1.00 95.00 88 GLN A N 1
ATOM 691 C CA . GLN A 1 88 ? 24.048 2.690 -12.454 1.00 95.00 88 GLN A CA 1
ATOM 692 C C . GLN A 1 88 ? 24.127 3.173 -13.906 1.00 95.00 88 GLN A C 1
ATOM 694 O O . GLN A 1 88 ? 25.185 3.091 -14.525 1.00 95.00 88 GLN A O 1
ATOM 699 N N . LEU A 1 89 ? 23.037 3.714 -14.457 1.00 94.31 89 LEU A N 1
ATOM 700 C CA . LEU A 1 89 ? 23.026 4.254 -15.819 1.00 94.31 89 LEU A CA 1
ATOM 701 C C . LEU A 1 89 ? 23.902 5.506 -15.947 1.00 94.31 89 LEU A C 1
ATOM 703 O O . LEU A 1 89 ? 24.555 5.697 -16.974 1.00 94.31 89 LEU A O 1
ATOM 707 N N . LEU A 1 90 ? 23.936 6.363 -14.925 1.00 94.00 90 LEU A N 1
ATOM 708 C CA . LEU A 1 90 ? 24.780 7.557 -14.920 1.00 94.00 90 LEU A CA 1
ATOM 709 C C . LEU A 1 90 ? 26.271 7.212 -14.854 1.00 94.00 90 LEU A C 1
ATOM 711 O O . LEU A 1 90 ? 27.049 7.914 -15.497 1.00 94.00 90 LEU A O 1
ATOM 715 N N . GLN A 1 91 ? 26.637 6.164 -14.114 1.00 94.12 91 GLN A N 1
ATOM 716 C CA . GLN A 1 91 ? 28.018 5.739 -13.881 1.00 94.12 91 GLN A CA 1
ATOM 717 C C . GLN A 1 91 ? 28.561 4.836 -14.994 1.00 94.12 91 GLN A C 1
ATOM 719 O O . GLN A 1 91 ? 29.671 5.040 -15.472 1.00 94.12 91 GLN A O 1
ATOM 724 N N . ASN A 1 92 ? 27.775 3.852 -15.432 1.00 92.44 92 ASN A N 1
ATOM 725 C CA . ASN A 1 92 ? 28.259 2.771 -16.295 1.00 92.44 92 ASN A CA 1
ATOM 726 C C . ASN A 1 92 ? 27.989 3.015 -17.786 1.00 92.44 92 ASN A C 1
ATOM 728 O O . ASN A 1 92 ? 28.318 2.171 -18.617 1.00 92.44 92 ASN A O 1
ATOM 732 N N . THR A 1 93 ? 27.355 4.136 -18.147 1.00 91.94 93 THR A N 1
ATOM 733 C CA . THR A 1 93 ? 27.014 4.442 -19.541 1.00 91.94 93 THR A CA 1
ATOM 734 C C . THR A 1 93 ? 27.252 5.910 -19.891 1.00 91.94 93 THR A C 1
ATOM 736 O O . THR A 1 93 ? 27.152 6.803 -19.048 1.00 91.94 93 THR A O 1
ATOM 739 N N . CYS A 1 94 ? 27.446 6.177 -21.183 1.00 90.31 94 CYS A N 1
ATOM 740 C CA . CYS A 1 94 ? 27.514 7.531 -21.740 1.00 90.31 94 CYS A CA 1
ATOM 741 C C . CYS A 1 94 ? 26.132 8.096 -22.130 1.00 90.31 94 CYS A C 1
ATOM 743 O O . CYS A 1 94 ? 26.053 9.051 -22.903 1.00 90.31 94 CYS A O 1
ATOM 745 N N . LEU A 1 95 ? 25.027 7.510 -21.643 1.00 93.38 95 LEU A N 1
ATOM 746 C CA . LEU A 1 95 ? 23.681 7.952 -22.012 1.00 93.38 95 LEU A CA 1
ATOM 747 C C . LEU A 1 95 ? 23.428 9.402 -21.579 1.00 93.38 95 LEU A C 1
ATOM 749 O O . LEU A 1 95 ? 23.800 9.837 -20.481 1.00 93.38 95 LEU A O 1
ATOM 753 N N . SER A 1 96 ? 22.744 10.160 -22.436 1.00 94.88 96 SER A N 1
ATOM 754 C CA . SER A 1 96 ? 22.301 11.508 -22.089 1.00 94.88 96 SER A CA 1
ATOM 755 C C . SER A 1 96 ? 21.258 11.460 -20.966 1.00 94.88 96 SER A C 1
ATOM 757 O O . SER A 1 96 ? 20.532 10.479 -20.806 1.00 94.88 96 SER A O 1
ATOM 759 N N . VAL A 1 97 ? 21.143 12.545 -20.193 1.00 93.88 97 VAL A N 1
ATOM 760 C CA . VAL A 1 97 ? 20.143 12.660 -19.112 1.00 93.88 97 VAL A CA 1
ATOM 761 C C . VAL A 1 97 ? 18.716 12.445 -19.641 1.00 93.88 97 VAL A C 1
ATOM 763 O O . VAL A 1 97 ? 17.896 11.833 -18.965 1.00 93.88 97 VAL A O 1
ATOM 766 N N . SER A 1 98 ? 18.437 12.885 -20.872 1.00 95.19 98 SER A N 1
ATOM 767 C CA . SER A 1 98 ? 17.148 12.671 -21.543 1.00 95.19 98 SER A CA 1
ATOM 768 C C . SER A 1 98 ? 16.897 11.197 -21.897 1.00 95.19 98 SER A C 1
ATOM 770 O O . SER A 1 98 ? 15.803 10.674 -21.671 1.00 95.19 98 SER A O 1
ATOM 772 N N . ALA A 1 99 ? 17.925 10.486 -22.374 1.00 94.56 99 ALA A N 1
ATOM 773 C CA . ALA A 1 99 ? 17.827 9.055 -22.657 1.00 94.56 99 ALA A CA 1
ATOM 774 C C . ALA A 1 99 ? 17.602 8.236 -21.373 1.00 94.56 99 ALA A C 1
ATOM 776 O O . ALA A 1 99 ? 16.765 7.336 -21.356 1.00 94.56 99 ALA A O 1
ATOM 777 N N . ILE A 1 100 ? 18.281 8.594 -20.277 1.00 95.06 100 ILE A N 1
ATOM 778 C CA . ILE A 1 100 ? 18.081 7.964 -18.961 1.00 95.06 100 ILE A CA 1
ATOM 779 C C . ILE A 1 100 ? 16.668 8.242 -18.430 1.00 95.06 100 ILE A C 1
ATOM 781 O O . ILE A 1 100 ? 16.004 7.325 -17.954 1.00 95.06 100 ILE A O 1
ATOM 785 N N . ALA A 1 101 ? 16.167 9.474 -18.563 1.00 95.06 101 ALA A N 1
ATOM 786 C CA . ALA A 1 101 ? 14.799 9.820 -18.173 1.00 95.06 101 ALA A CA 1
ATOM 787 C C . ALA A 1 101 ? 13.757 8.965 -18.914 1.00 95.06 101 ALA A C 1
ATOM 789 O O . ALA A 1 101 ? 12.847 8.419 -18.289 1.00 95.06 101 ALA A O 1
ATOM 790 N N . THR A 1 102 ? 13.946 8.783 -20.223 1.00 95.31 102 THR A N 1
ATOM 791 C CA . THR A 1 102 ? 13.092 7.928 -21.060 1.00 95.31 102 THR A CA 1
ATOM 792 C C . THR A 1 102 ? 13.158 6.465 -20.610 1.00 95.31 102 THR A C 1
ATOM 794 O O . THR A 1 102 ? 12.120 5.831 -20.415 1.00 95.31 102 THR A O 1
ATOM 797 N N . ALA A 1 103 ? 14.362 5.932 -20.365 1.00 92.00 103 ALA A N 1
ATOM 798 C CA . ALA A 1 103 ? 14.561 4.554 -19.906 1.00 92.00 103 ALA A CA 1
ATOM 799 C C . ALA A 1 103 ? 13.894 4.277 -18.544 1.00 92.00 103 ALA A C 1
ATOM 801 O O . ALA A 1 103 ? 13.334 3.203 -18.328 1.00 92.00 103 ALA A O 1
ATOM 802 N N . LEU A 1 104 ? 13.891 5.266 -17.647 1.00 92.12 104 LEU A N 1
ATOM 803 C CA . LEU A 1 104 ? 13.258 5.194 -16.326 1.00 92.12 104 LEU A CA 1
ATOM 804 C C . LEU A 1 104 ? 11.766 5.574 -16.330 1.00 92.12 104 LEU A C 1
ATOM 806 O O . LEU A 1 104 ? 11.153 5.668 -15.262 1.00 92.12 104 LEU A O 1
ATOM 810 N N . ARG A 1 105 ? 11.173 5.771 -17.517 1.00 92.50 105 ARG A N 1
ATOM 811 C CA . ARG A 1 105 ? 9.764 6.145 -17.723 1.00 92.50 105 ARG A CA 1
ATOM 812 C C . ARG A 1 105 ? 9.359 7.416 -16.970 1.00 92.50 105 ARG A C 1
ATOM 814 O O . ARG A 1 105 ? 8.343 7.437 -16.271 1.00 92.50 105 ARG A O 1
ATOM 821 N N . TYR A 1 106 ? 10.178 8.456 -17.077 1.00 91.56 106 TYR A N 1
ATOM 822 C CA . TYR A 1 106 ? 9.775 9.822 -16.749 1.00 91.56 106 TYR A CA 1
ATOM 823 C C . TYR A 1 106 ? 9.162 10.497 -17.970 1.00 91.56 106 TYR A C 1
ATOM 825 O O . TYR A 1 106 ? 9.570 10.218 -19.093 1.00 91.56 106 TYR A O 1
ATOM 833 N N . ASP A 1 107 ? 8.226 11.415 -17.730 1.00 88.06 107 ASP A N 1
ATOM 834 C CA . ASP A 1 107 ? 7.582 12.188 -18.799 1.00 88.06 107 ASP A CA 1
ATOM 835 C C . ASP A 1 107 ? 8.598 13.022 -19.593 1.00 88.06 107 ASP A C 1
ATOM 837 O O . ASP A 1 107 ? 8.485 13.155 -20.809 1.00 88.06 107 ASP A O 1
ATOM 841 N N . ASP A 1 108 ? 9.617 13.559 -18.911 1.00 94.25 108 ASP A N 1
ATOM 842 C CA . ASP A 1 108 ? 10.713 14.297 -19.529 1.00 94.25 108 ASP A CA 1
ATOM 843 C C . ASP A 1 108 ? 11.996 14.308 -18.665 1.00 94.25 108 ASP A C 1
ATOM 845 O O . ASP A 1 108 ? 12.044 13.853 -17.512 1.00 94.25 108 ASP A O 1
ATOM 849 N N . ALA A 1 109 ? 13.064 14.881 -19.228 1.00 93.94 109 ALA A N 1
ATOM 850 C CA . ALA A 1 109 ? 14.356 15.039 -18.564 1.00 93.94 109 ALA A CA 1
ATOM 851 C C . ALA A 1 109 ? 14.316 15.965 -17.330 1.00 93.94 109 ALA A C 1
ATOM 853 O O . ALA A 1 109 ? 15.124 15.799 -16.410 1.00 93.94 109 ALA A O 1
ATOM 854 N N . ASN A 1 110 ? 13.391 16.929 -17.274 1.00 95.00 110 ASN A N 1
ATOM 855 C CA . ASN A 1 110 ? 13.243 17.858 -16.152 1.00 95.00 110 ASN A CA 1
ATOM 856 C C . ASN A 1 110 ? 12.581 17.176 -14.947 1.00 95.00 110 ASN A C 1
ATOM 858 O O . ASN A 1 110 ? 12.990 17.399 -13.805 1.00 95.00 110 ASN A O 1
ATOM 862 N N . ALA A 1 111 ? 11.577 16.329 -15.173 1.00 92.75 111 ALA A N 1
ATOM 863 C CA . ALA A 1 111 ? 10.931 15.491 -14.171 1.00 92.75 111 ALA A CA 1
ATOM 864 C C . ALA A 1 111 ? 11.943 14.529 -13.542 1.00 92.75 111 ALA A C 1
ATOM 866 O O . ALA A 1 111 ? 12.073 14.507 -12.316 1.00 92.75 111 ALA A O 1
ATOM 867 N N . PHE A 1 112 ? 12.736 13.840 -14.369 1.00 95.44 112 PHE A N 1
ATOM 868 C CA . PHE A 1 112 ? 13.843 13.013 -13.889 1.00 95.44 112 PHE A CA 1
ATOM 869 C C . PHE A 1 112 ? 14.871 13.833 -13.099 1.00 95.44 112 PHE A C 1
ATOM 871 O O . PHE A 1 112 ? 15.203 13.480 -11.972 1.00 95.44 112 PHE A O 1
ATOM 878 N N . SER A 1 113 ? 15.337 14.966 -13.632 1.00 95.00 113 SER A N 1
ATOM 879 C CA . SER A 1 113 ? 16.360 15.788 -12.968 1.00 95.00 113 SER A CA 1
ATOM 880 C C . SER A 1 113 ? 15.899 16.351 -11.620 1.00 95.00 113 SER A C 1
ATOM 882 O O . SER A 1 113 ? 16.712 16.497 -10.709 1.00 95.00 113 SER A O 1
ATOM 884 N N . ARG A 1 114 ? 14.606 16.672 -11.469 1.00 94.56 114 ARG A N 1
ATOM 885 C CA . ARG A 1 114 ? 14.010 17.071 -10.182 1.00 94.56 114 ARG A CA 1
ATOM 886 C C . ARG A 1 114 ? 13.965 15.901 -9.203 1.00 94.56 114 ARG A C 1
ATOM 888 O O . ARG A 1 114 ? 14.420 16.064 -8.076 1.00 94.56 114 ARG A O 1
ATOM 895 N N . ALA A 1 115 ? 13.472 14.740 -9.636 1.00 91.94 115 ALA A N 1
ATOM 896 C CA . ALA A 1 115 ? 13.428 13.538 -8.804 1.00 91.94 115 ALA A CA 1
ATOM 897 C C . ALA A 1 115 ? 14.834 13.127 -8.339 1.00 91.94 115 ALA A C 1
ATOM 899 O O . ALA A 1 115 ? 15.066 12.988 -7.143 1.00 91.94 115 ALA A O 1
ATOM 900 N N . PHE A 1 116 ? 15.794 13.060 -9.263 1.00 94.69 116 PHE A N 1
ATOM 901 C CA . PHE A 1 116 ? 17.181 12.715 -8.965 1.00 94.69 116 PHE A CA 1
ATOM 902 C C . PHE A 1 116 ? 17.841 13.710 -8.009 1.00 94.69 116 PHE A C 1
ATOM 904 O O . PHE A 1 116 ? 18.513 13.300 -7.068 1.00 94.69 116 PHE A O 1
ATOM 911 N N . ARG A 1 117 ? 17.606 15.017 -8.189 1.00 94.69 117 ARG A N 1
ATOM 912 C CA . ARG A 1 117 ? 18.112 16.034 -7.256 1.00 94.69 117 ARG A CA 1
ATOM 913 C C . ARG A 1 117 ? 17.513 15.885 -5.861 1.00 94.69 117 ARG A C 1
ATOM 915 O O . ARG A 1 117 ? 18.246 16.048 -4.896 1.00 94.69 117 ARG A O 1
ATOM 922 N N . ASN A 1 118 ? 16.230 15.551 -5.749 1.00 92.62 118 ASN A N 1
ATOM 923 C CA . ASN A 1 118 ? 15.598 15.307 -4.451 1.00 92.62 118 ASN A CA 1
ATOM 924 C C . ASN A 1 118 ? 16.186 14.079 -3.736 1.00 92.62 118 ASN A C 1
ATOM 926 O O . ASN A 1 118 ? 16.200 14.052 -2.511 1.00 92.62 118 ASN A O 1
ATOM 930 N N . TRP A 1 119 ? 16.667 13.079 -4.480 1.00 92.56 119 TRP A N 1
ATOM 931 C CA . TRP A 1 119 ? 17.296 11.884 -3.910 1.00 92.56 119 TRP A CA 1
ATOM 932 C C . TRP A 1 119 ? 18.784 12.080 -3.587 1.00 92.56 119 TRP A C 1
ATOM 934 O O . TRP A 1 119 ? 19.238 11.682 -2.521 1.00 92.56 119 TRP A O 1
ATOM 944 N N . ALA A 1 120 ? 19.545 12.711 -4.487 1.00 90.12 120 ALA A N 1
ATOM 945 C CA . ALA A 1 120 ? 21.008 12.795 -4.417 1.00 90.12 120 ALA A CA 1
ATOM 946 C C . ALA A 1 120 ? 21.556 14.157 -3.955 1.00 90.12 120 ALA A C 1
ATOM 948 O O . ALA A 1 120 ? 22.773 14.328 -3.884 1.00 90.12 120 ALA A O 1
ATOM 949 N N . ASN A 1 121 ? 20.694 15.157 -3.731 1.00 93.06 121 ASN A N 1
ATOM 950 C CA . ASN A 1 121 ? 21.054 16.569 -3.519 1.00 93.06 121 ASN A CA 1
ATOM 951 C C . ASN A 1 121 ? 21.934 17.190 -4.627 1.00 93.06 121 ASN A C 1
ATOM 953 O O . ASN A 1 121 ? 22.505 18.266 -4.456 1.00 93.06 121 ASN A O 1
ATOM 957 N N . LEU A 1 122 ? 22.025 16.543 -5.791 1.00 92.50 122 LEU A N 1
ATOM 958 C CA . LEU A 1 122 ? 22.826 16.958 -6.942 1.00 92.50 122 LEU A CA 1
ATOM 959 C C . LEU A 1 122 ? 22.039 16.718 -8.228 1.00 92.50 122 LEU A C 1
ATOM 961 O O . LEU A 1 122 ? 21.226 15.800 -8.307 1.00 92.50 122 LEU A O 1
ATOM 965 N N . SER A 1 123 ? 22.285 17.520 -9.264 1.00 93.88 123 SER A N 1
ATOM 966 C CA . SER A 1 123 ? 21.749 17.185 -10.591 1.00 93.88 123 SER A CA 1
ATOM 967 C C . SER A 1 123 ? 22.424 15.923 -11.157 1.00 93.88 123 SER A C 1
ATOM 969 O O . SER A 1 123 ? 23.586 15.674 -10.830 1.00 93.88 123 SER A O 1
ATOM 971 N N . PRO A 1 124 ? 21.759 15.163 -12.050 1.00 93.38 124 PRO A N 1
ATOM 972 C CA . PRO A 1 124 ? 22.352 13.986 -12.696 1.00 93.38 124 PRO A CA 1
ATOM 973 C C . PRO A 1 124 ? 23.732 14.257 -13.317 1.00 93.38 124 PRO A C 1
ATOM 975 O O . PRO A 1 124 ? 24.659 13.472 -13.145 1.00 93.38 124 PRO A O 1
ATOM 978 N N . THR A 1 125 ? 23.899 15.408 -13.979 1.00 92.88 125 THR A N 1
ATOM 979 C CA . THR A 1 125 ? 25.171 15.823 -14.594 1.00 92.88 125 THR A CA 1
ATOM 980 C C . THR A 1 125 ? 26.255 16.107 -13.554 1.00 92.88 125 THR A C 1
ATOM 982 O O . THR A 1 125 ? 27.387 15.665 -13.718 1.00 92.88 125 THR A O 1
ATOM 985 N N . GLN A 1 126 ? 25.918 16.813 -12.467 1.00 93.81 126 GLN A N 1
ATOM 986 C CA . GLN A 1 126 ? 26.859 17.077 -11.369 1.00 93.81 126 GLN A CA 1
ATOM 987 C C . GLN A 1 126 ? 27.251 15.796 -10.637 1.00 93.81 126 GLN A C 1
ATOM 989 O O . GLN A 1 126 ? 28.396 15.660 -10.225 1.00 93.81 126 GLN A O 1
ATOM 994 N N . TRP A 1 127 ? 26.302 14.878 -10.459 1.00 94.69 127 TRP A N 1
ATOM 995 C CA . TRP A 1 127 ? 26.558 13.588 -9.835 1.00 94.69 127 TRP A CA 1
ATOM 996 C C . TRP A 1 127 ? 27.511 12.755 -10.694 1.00 94.69 127 TRP A C 1
ATOM 998 O O . TRP A 1 127 ? 28.522 12.294 -10.180 1.00 94.69 127 TRP A O 1
ATOM 1008 N N . ARG A 1 128 ? 27.255 12.664 -12.008 1.00 92.88 128 ARG A N 1
ATOM 1009 C CA . ARG A 1 128 ? 28.136 11.979 -12.966 1.00 92.88 128 ARG A CA 1
ATOM 1010 C C . ARG A 1 128 ? 29.547 12.569 -13.000 1.00 92.88 128 ARG A C 1
ATOM 1012 O O . ARG A 1 128 ? 30.495 11.816 -13.092 1.00 92.88 128 ARG A O 1
ATOM 1019 N N . ALA A 1 129 ? 29.694 13.890 -12.905 1.00 90.12 129 ALA A N 1
ATOM 1020 C CA . ALA A 1 129 ? 31.008 14.541 -12.893 1.00 90.12 129 ALA A CA 1
ATOM 1021 C C . ALA A 1 129 ? 31.825 14.300 -11.603 1.00 90.12 129 ALA A C 1
ATOM 1023 O O . ALA A 1 129 ? 32.986 14.693 -11.545 1.00 90.12 129 ALA A O 1
ATOM 1024 N N . ARG A 1 130 ? 31.211 13.729 -10.555 1.00 88.00 130 ARG A N 1
ATOM 1025 C CA . ARG A 1 130 ? 31.867 13.377 -9.283 1.00 88.00 130 ARG A CA 1
ATOM 1026 C C . ARG A 1 130 ? 32.188 11.886 -9.153 1.00 88.00 130 ARG A C 1
ATOM 1028 O O . ARG A 1 130 ? 32.792 11.515 -8.150 1.00 88.00 130 ARG A O 1
ATOM 1035 N N . GLN A 1 131 ? 31.714 11.063 -10.087 1.00 76.69 131 GLN A N 1
ATOM 1036 C CA . GLN A 1 131 ? 32.066 9.646 -10.192 1.00 76.69 131 GLN A CA 1
ATOM 1037 C C . GLN A 1 131 ? 33.298 9.501 -11.081 1.00 76.69 131 GLN A C 1
ATOM 1039 O O . GLN A 1 131 ? 34.090 8.578 -10.802 1.00 76.69 131 GLN A O 1
#

Foldseek 3Di:
DFDDDKDFCLVVLCLCVLCVVLPHHPVVLLVQLVHDPVQSVDRRRIDRPSSVVSSVVVSVVSSVVSVVVVVVVVVVVLLVVLQVVLLCCLAVHPDDLQRSCVVSPHPGSVRSQVSNCVVPVDGSVRSSVVD

InterPro domains:
  IPR009057 Homedomain-like superfamily [SSF46689] (82-130)
  IPR018060 AraC-like, DNA binding HTH domain [PF12833] (56-130)
  IPR018060 AraC-like, DNA binding HTH domain [PS01124] (33-130)
  IPR018060 AraC-like, DNA binding HTH domain [SM00342] (46-128)

pLDDT: mean 86.75, std 9.11, range [45.81, 95.44]

Sequence (131 aa):
MSLPGNVRIGPILAIPALLSESGVSPQRAFAQAGIDPRLFDNPDNRVPIEAVGRLFAIHERTLRRRLEKERKNLQQLVNEARFELAQQLLQNTCLSVSAIATALRYDDANAFSRAFRNWANLSPTQWRARQ